Protein AF-U6D201-F1 (afdb_monomer_lite)

Radius of gyration: 25.99 Å; chains: 1; bounding box: 69×61×45 Å

Organism: Neovison vison (NCBI:txid452646)

Foldseek 3Di:
DDDDDDDDDDDDDDDDDDDDDDPPPVPPPDDDDPQLVVVVVVLVVLPDPVPCVPSVCQQDWDPCVVVVVPCCCVVCVDTHGSPNVVVCSVVVVDPGD

Structure (mmCIF, N/CA/C/O backbone):
data_AF-U6D201-F1
#
_entry.id   AF-U6D201-F1
#
loop_
_atom_site.group_PDB
_atom_site.id
_atom_site.type_symbol
_atom_site.label_atom_id
_atom_site.label_alt_id
_atom_site.label_comp_id
_atom_site.label_asym_id
_atom_site.label_entity_id
_atom_site.label_seq_id
_atom_site.pdbx_PDB_ins_code
_atom_site.Cartn_x
_atom_site.Cartn_y
_atom_site.Cartn_z
_atom_site.occupancy
_atom_site.B_iso_or_equiv
_atom_site.auth_seq_id
_atom_site.auth_comp_id
_atom_site.auth_asym_id
_atom_site.auth_atom_id
_atom_site.pdbx_PDB_model_num
ATOM 1 N N . ALA A 1 1 ? -55.384 46.020 29.548 1.00 40.84 1 ALA A N 1
ATOM 2 C CA . ALA A 1 1 ? -55.479 45.821 28.088 1.00 40.84 1 ALA A CA 1
ATOM 3 C C . ALA A 1 1 ? -54.630 44.612 27.697 1.00 40.84 1 ALA A C 1
ATOM 5 O O . ALA A 1 1 ? -53.449 44.582 28.008 1.00 40.84 1 ALA A O 1
ATOM 6 N N . ARG A 1 2 ? -55.268 43.591 27.118 1.00 46.97 2 ARG A N 1
ATOM 7 C CA . ARG A 1 2 ? -54.719 42.289 26.697 1.00 46.97 2 ARG A CA 1
ATOM 8 C C . ARG A 1 2 ? -54.024 42.414 25.339 1.00 46.97 2 ARG A C 1
ATOM 10 O O . ARG A 1 2 ? -54.619 43.021 24.456 1.00 46.97 2 ARG A O 1
ATOM 17 N N . ARG A 1 3 ? -52.859 41.780 25.148 1.00 53.19 3 ARG A N 1
ATOM 18 C CA . ARG A 1 3 ? -52.391 41.280 23.838 1.00 53.19 3 ARG A CA 1
ATOM 19 C C . ARG A 1 3 ? -51.448 40.087 24.023 1.00 53.19 3 ARG A C 1
ATOM 21 O O . ARG A 1 3 ? -50.281 40.240 24.356 1.00 53.19 3 ARG A O 1
ATOM 28 N N . GLU A 1 4 ? -52.016 38.906 23.808 1.00 46.03 4 GLU A N 1
ATOM 29 C CA . GLU A 1 4 ? -51.319 37.675 23.440 1.00 46.03 4 GLU A CA 1
ATOM 30 C C . GLU A 1 4 ? -50.848 37.815 21.982 1.00 46.03 4 GLU A C 1
ATOM 32 O O . GLU A 1 4 ? -51.616 38.280 21.137 1.00 46.03 4 GLU A O 1
ATOM 37 N N . SER A 1 5 ? -49.623 37.400 21.662 1.00 49.78 5 SER A N 1
ATOM 38 C CA . SER A 1 5 ? -49.164 37.264 20.271 1.00 49.78 5 SER A CA 1
ATOM 39 C C . SER A 1 5 ? -48.799 35.809 20.008 1.00 49.78 5 SER A C 1
ATOM 41 O O . SER A 1 5 ? -47.797 35.305 20.508 1.00 49.78 5 SER A O 1
ATOM 43 N N . GLY A 1 6 ? -49.681 35.150 19.255 1.00 42.69 6 GLY A N 1
ATOM 44 C CA . GLY A 1 6 ? -49.632 33.739 18.904 1.00 42.69 6 GLY A CA 1
ATOM 45 C C . GLY A 1 6 ? -48.498 33.353 17.955 1.00 42.69 6 GLY A C 1
ATOM 46 O O . GLY A 1 6 ? -47.996 34.155 17.163 1.00 42.69 6 GLY A O 1
ATOM 47 N N . GLY A 1 7 ? -48.135 32.075 18.050 1.00 46.50 7 GLY A N 1
ATOM 48 C CA . GLY A 1 7 ? -47.170 31.410 17.188 1.00 46.50 7 GLY A CA 1
ATOM 49 C C . GLY A 1 7 ? -47.633 31.300 15.735 1.00 46.50 7 GLY A C 1
ATOM 50 O O . GLY A 1 7 ? -48.825 31.226 15.435 1.00 46.50 7 GLY A O 1
ATOM 51 N N . ARG A 1 8 ? -46.660 31.252 14.822 1.00 49.25 8 ARG A N 1
ATOM 52 C CA . ARG A 1 8 ? -46.861 30.829 13.432 1.00 49.25 8 ARG A CA 1
ATOM 53 C C . ARG A 1 8 ? -46.014 29.583 13.164 1.00 49.25 8 ARG A C 1
ATOM 55 O O . ARG A 1 8 ? -44.835 29.592 13.513 1.00 49.25 8 ARG A O 1
ATOM 62 N N . PRO A 1 9 ? -46.576 28.531 12.548 1.00 50.50 9 PRO A N 1
ATOM 63 C CA . PRO A 1 9 ? -45.836 27.319 12.224 1.00 50.50 9 PRO A CA 1
ATOM 64 C C . PRO A 1 9 ? -44.979 27.520 10.965 1.00 50.50 9 PRO A C 1
ATOM 66 O O . PRO A 1 9 ? -45.452 28.046 9.956 1.00 50.50 9 PRO A O 1
ATOM 69 N N . ILE A 1 10 ? -43.722 27.077 11.016 1.00 57.41 10 ILE A N 1
ATOM 70 C CA . ILE A 1 10 ? -42.805 27.046 9.870 1.00 57.41 10 ILE A CA 1
ATOM 71 C C . ILE A 1 10 ? -43.120 25.787 9.050 1.00 57.41 10 ILE A C 1
ATOM 73 O O . ILE A 1 10 ? -43.026 24.672 9.559 1.00 57.41 10 ILE A O 1
ATOM 77 N N . LYS A 1 11 ? -43.513 25.957 7.783 1.00 53.19 11 LYS A N 1
ATOM 78 C CA . LYS A 1 11 ? -43.673 24.848 6.829 1.00 53.19 11 LYS A CA 1
ATOM 79 C C . LYS A 1 11 ? -42.298 24.464 6.258 1.00 53.19 11 LYS A C 1
ATOM 81 O O . LYS A 1 11 ? -41.594 25.366 5.805 1.00 53.19 11 LYS A O 1
ATOM 86 N N . PRO A 1 12 ? -41.918 23.177 6.216 1.00 53.84 12 PRO A N 1
ATOM 87 C CA . PRO A 1 12 ? -40.714 22.748 5.513 1.00 53.84 12 PRO A CA 1
ATOM 88 C C . PRO A 1 12 ? -40.950 22.714 3.988 1.00 53.84 12 PRO A C 1
ATOM 90 O O . PRO A 1 12 ? -42.042 22.327 3.554 1.00 53.84 12 PRO A O 1
ATOM 93 N N . PRO A 1 13 ? -39.963 23.098 3.159 1.00 51.34 13 PRO A N 1
ATOM 94 C CA . PRO A 1 13 ? -40.043 22.922 1.712 1.00 51.34 13 PRO A CA 1
ATOM 95 C C . PRO A 1 13 ? -39.929 21.435 1.325 1.00 51.34 13 PRO A C 1
ATOM 97 O O . PRO A 1 13 ? -39.208 20.662 1.958 1.00 51.34 13 PRO A O 1
ATOM 100 N N . LYS A 1 14 ? -40.695 21.038 0.301 1.00 46.31 14 LYS A N 1
ATOM 101 C CA . LYS A 1 14 ? -40.773 19.674 -0.244 1.00 46.31 14 LYS A CA 1
A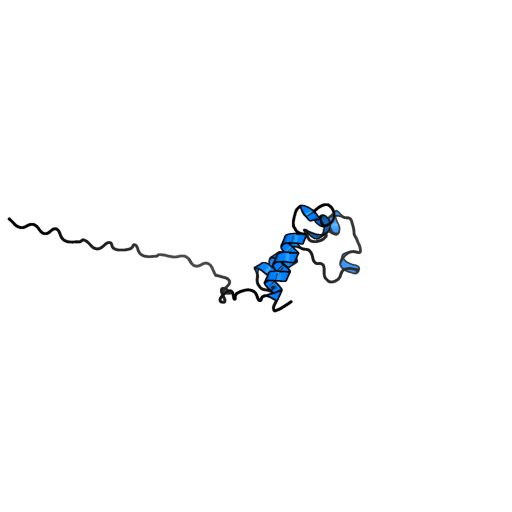TOM 102 C C . LYS A 1 14 ? -39.570 19.352 -1.146 1.00 46.31 14 LYS A C 1
ATOM 104 O O . LYS A 1 14 ? -39.016 20.241 -1.781 1.00 46.31 14 LYS A O 1
ATOM 109 N N . LYS A 1 15 ? -39.215 18.061 -1.159 1.00 50.06 15 LYS A N 1
ATOM 110 C CA . LYS A 1 15 ? -38.289 17.371 -2.074 1.00 50.06 15 LYS A CA 1
ATOM 111 C C . LYS A 1 15 ? -38.854 17.326 -3.494 1.00 50.06 15 LYS A C 1
ATOM 113 O O . LYS A 1 15 ? -40.006 16.928 -3.621 1.00 50.06 15 LYS A O 1
ATOM 118 N N . ASP A 1 16 ? -37.993 17.526 -4.490 1.00 56.38 16 ASP A N 1
ATOM 119 C CA . ASP A 1 16 ? -38.169 17.033 -5.860 1.00 56.38 16 ASP A CA 1
ATOM 120 C C . ASP A 1 16 ? -36.800 16.562 -6.412 1.00 56.38 16 ASP A C 1
ATOM 122 O O . ASP A 1 16 ? -35.860 17.349 -6.421 1.00 56.38 16 ASP A O 1
ATOM 126 N N . LEU A 1 17 ? -36.735 15.254 -6.737 1.00 56.59 17 LEU A N 1
ATOM 127 C CA . LEU A 1 17 ? -35.963 14.490 -7.758 1.00 56.59 17 LEU A CA 1
ATOM 128 C C . LEU A 1 17 ? -34.466 14.834 -8.016 1.00 56.59 17 LEU A C 1
ATOM 130 O O . LEU A 1 17 ? -34.092 15.987 -8.124 1.00 56.59 17 LEU A O 1
ATOM 134 N N . GLU A 1 18 ? -33.527 13.882 -8.099 1.00 40.50 18 GLU A N 1
ATOM 135 C CA . GLU A 1 18 ? -33.429 12.857 -9.154 1.00 40.50 18 GLU A CA 1
ATOM 136 C C . GLU A 1 18 ? -32.597 11.624 -8.730 1.00 40.50 18 GLU A C 1
ATOM 138 O O . GLU A 1 18 ? -31.739 11.686 -7.848 1.00 40.50 18 GLU A O 1
ATOM 143 N N . ASP A 1 19 ? -32.917 10.506 -9.379 1.00 49.88 19 ASP A N 1
ATOM 144 C CA . ASP A 1 19 ? -32.490 9.125 -9.157 1.00 49.88 19 ASP A CA 1
ATOM 145 C C . ASP A 1 19 ? -31.029 8.893 -9.589 1.00 49.88 19 ASP A C 1
ATOM 147 O O . ASP A 1 19 ? -30.629 9.237 -10.699 1.00 49.88 19 ASP A O 1
ATOM 151 N N . GLY A 1 20 ? -30.221 8.298 -8.714 1.00 45.38 20 GLY A N 1
ATOM 152 C CA . GLY A 1 20 ? -28.857 7.881 -9.021 1.00 45.38 20 GLY A CA 1
ATOM 153 C C . GLY A 1 20 ? -28.484 6.719 -8.115 1.00 45.38 20 GLY A C 1
ATOM 154 O O . GLY A 1 20 ? -28.297 6.894 -6.912 1.00 45.38 20 GLY A O 1
ATOM 155 N N . GLU A 1 21 ? -28.470 5.525 -8.694 1.00 37.62 21 GLU A N 1
ATOM 156 C CA . GLU A 1 21 ? -28.367 4.232 -8.027 1.00 37.62 21 GLU A CA 1
ATOM 157 C C . GLU A 1 21 ? -27.242 4.169 -6.981 1.00 37.62 21 GLU A C 1
ATOM 159 O O . GLU A 1 21 ? -26.055 4.358 -7.251 1.00 37.62 21 GLU A O 1
ATOM 164 N N . VAL A 1 22 ? -27.640 3.865 -5.748 1.00 40.19 22 VAL A N 1
ATOM 165 C CA . VAL A 1 22 ? -26.754 3.631 -4.608 1.00 40.19 22 VAL A CA 1
ATOM 166 C C . VAL A 1 22 ? -26.249 2.186 -4.675 1.00 40.19 22 VAL A C 1
ATOM 168 O O . VAL A 1 22 ? -27.086 1.281 -4.659 1.00 40.19 22 VAL A O 1
ATOM 171 N N . PRO A 1 23 ? -24.932 1.899 -4.622 1.00 43.44 23 PRO A N 1
ATOM 172 C CA . PRO A 1 23 ? -24.481 0.567 -4.249 1.00 43.44 23 PRO A CA 1
ATOM 173 C C . PRO A 1 23 ? -24.837 0.328 -2.778 1.00 43.44 23 PRO A C 1
ATOM 175 O O . PRO A 1 23 ? -24.213 0.842 -1.844 1.00 43.44 23 PRO A O 1
ATOM 178 N N . GLN A 1 24 ? -25.910 -0.430 -2.584 1.00 48.19 24 GLN A N 1
ATOM 179 C CA . GLN A 1 24 ? -26.457 -0.833 -1.300 1.00 48.19 24 GLN A CA 1
ATOM 180 C C . GLN A 1 24 ? -25.552 -1.875 -0.630 1.00 48.19 24 GLN A C 1
ATOM 182 O O . GLN A 1 24 ? -25.824 -3.065 -0.675 1.00 48.19 24 GLN A O 1
ATOM 187 N N . HIS A 1 25 ? -24.507 -1.431 0.067 1.00 47.12 25 HIS A N 1
ATOM 188 C CA . HIS A 1 25 ? -23.908 -2.204 1.163 1.00 47.12 25 HIS A CA 1
ATOM 189 C C . HIS A 1 25 ? -23.609 -1.307 2.370 1.00 47.12 25 HIS A C 1
ATOM 191 O O . HIS A 1 25 ? -22.556 -1.373 2.997 1.00 47.12 25 HIS A O 1
ATOM 197 N N . ALA A 1 26 ? -24.582 -0.484 2.764 1.00 48.97 26 ALA A N 1
ATOM 198 C CA . ALA A 1 26 ? -24.621 0.093 4.106 1.00 48.97 26 ALA A CA 1
ATOM 199 C C . ALA A 1 26 ? -25.223 -0.919 5.103 1.00 48.97 26 ALA A C 1
ATOM 201 O O . ALA A 1 26 ? -26.156 -0.619 5.845 1.00 48.97 26 ALA A O 1
ATOM 202 N N . GLY A 1 27 ? -24.694 -2.148 5.113 1.00 48.94 27 GLY A N 1
ATOM 203 C CA . GLY A 1 27 ? -24.879 -3.048 6.244 1.00 48.94 27 GLY A CA 1
ATOM 204 C C . GLY A 1 27 ? -24.225 -2.402 7.462 1.00 48.94 27 GLY A C 1
ATOM 205 O O . GLY A 1 27 ? -23.125 -1.862 7.353 1.00 48.94 27 GLY A O 1
ATOM 206 N N . LYS A 1 28 ? -24.927 -2.385 8.600 1.00 52.91 28 LYS A N 1
ATOM 207 C CA . LYS A 1 28 ? -24.461 -1.821 9.877 1.00 52.91 28 LYS A CA 1
ATOM 208 C C . LYS A 1 28 ? -22.976 -2.146 10.079 1.00 52.91 28 LYS A C 1
ATOM 210 O O . LYS A 1 28 ? -22.642 -3.300 10.331 1.00 52.91 28 LYS A O 1
ATOM 215 N N . ARG A 1 29 ? -22.090 -1.148 9.943 1.00 65.25 29 ARG A N 1
ATOM 216 C CA . ARG A 1 29 ? -20.645 -1.339 10.130 1.00 65.25 29 ARG A CA 1
ATOM 217 C C . ARG A 1 29 ? -20.413 -1.787 11.572 1.00 65.25 29 ARG A C 1
ATOM 219 O O . ARG A 1 29 ? -20.463 -0.970 12.491 1.00 65.25 29 ARG A O 1
ATOM 226 N N . GLY A 1 30 ? -20.226 -3.090 11.769 1.00 70.44 30 GLY A N 1
ATOM 227 C CA . GLY A 1 30 ? -19.893 -3.667 13.064 1.00 70.44 30 GLY A CA 1
ATOM 228 C C . GLY A 1 30 ? -18.593 -3.066 13.597 1.00 70.44 30 GLY A C 1
ATOM 229 O O . GLY A 1 30 ? -17.715 -2.655 12.831 1.00 70.44 30 GLY A O 1
ATOM 230 N N . LYS A 1 31 ? -18.469 -2.983 14.925 1.00 79.25 31 LYS A N 1
ATOM 231 C CA . LYS A 1 31 ? -17.187 -2.643 15.553 1.00 79.25 31 LYS A CA 1
ATOM 232 C C . LYS A 1 31 ? -16.151 -3.696 15.151 1.00 79.25 31 LYS A C 1
ATOM 234 O O . LYS A 1 31 ? -16.479 -4.876 15.087 1.00 79.25 31 LYS A O 1
ATOM 239 N N . LEU A 1 32 ? -14.909 -3.268 14.919 1.00 84.56 32 LEU A N 1
ATOM 240 C CA . LEU A 1 32 ? -13.798 -4.201 14.738 1.00 84.56 32 LEU A CA 1
ATOM 241 C C . LEU A 1 32 ? -13.664 -5.112 15.955 1.00 84.56 32 LEU A C 1
ATOM 243 O O . LEU A 1 32 ? -13.739 -4.633 17.096 1.00 84.56 32 LEU A O 1
ATOM 247 N N . SER A 1 33 ? -13.379 -6.388 15.697 1.00 92.38 33 SER A N 1
ATOM 248 C CA . SER A 1 33 ? -12.896 -7.3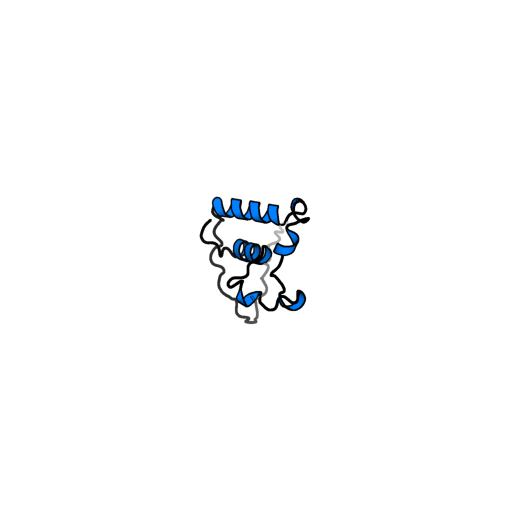07 16.724 1.00 92.38 33 SER A CA 1
ATOM 249 C C . SER A 1 33 ? -11.615 -6.759 17.362 1.00 92.38 33 SER A C 1
ATOM 251 O O . SER A 1 33 ? -10.937 -5.891 16.808 1.00 92.38 33 SER A O 1
ATOM 253 N N . GLU A 1 34 ? -11.291 -7.225 18.564 1.00 93.88 34 GLU A N 1
ATOM 254 C CA . GLU A 1 34 ? -10.073 -6.793 19.255 1.00 93.88 34 GLU A CA 1
ATOM 255 C C . GLU A 1 34 ? -8.805 -7.076 18.469 1.00 93.88 34 GLU A C 1
ATOM 257 O O . GLU A 1 34 ? -7.992 -6.170 18.284 1.00 93.88 34 GLU A O 1
ATOM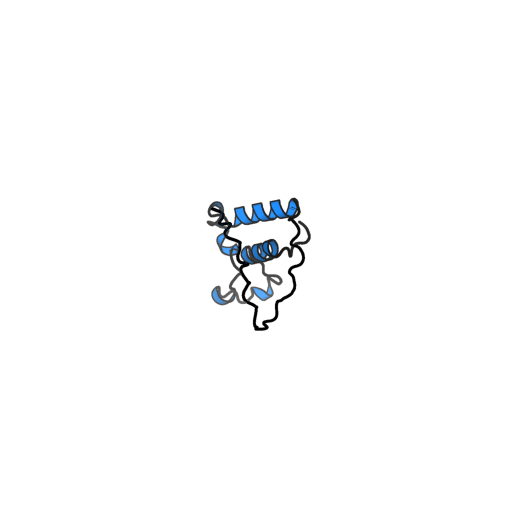 262 N N . HIS A 1 35 ? -8.714 -8.278 17.913 1.00 94.56 35 HIS A N 1
ATOM 263 C CA . HIS A 1 35 ? -7.602 -8.672 17.067 1.00 94.56 35 HIS A CA 1
ATOM 264 C C . HIS A 1 35 ? -7.460 -7.749 15.851 1.00 94.56 35 HIS A C 1
ATOM 266 O O . HIS A 1 35 ? -6.379 -7.222 15.611 1.00 94.56 35 HIS A O 1
ATOM 272 N N . LEU A 1 36 ? -8.556 -7.420 15.155 1.00 95.94 36 LEU A N 1
ATOM 273 C CA . LEU A 1 36 ? -8.491 -6.520 14.000 1.00 95.94 36 LEU A CA 1
ATOM 274 C C . LEU A 1 36 ? -8.109 -5.080 14.368 1.00 95.94 36 LEU A C 1
ATOM 276 O O . LEU A 1 36 ? -7.453 -4.405 13.578 1.00 95.94 36 LEU A O 1
ATOM 280 N N . ARG A 1 37 ? -8.468 -4.592 15.566 1.00 95.56 37 ARG A N 1
ATOM 281 C CA . ARG A 1 37 ? -7.963 -3.293 16.053 1.00 95.56 37 ARG A CA 1
ATOM 282 C C . ARG A 1 37 ? -6.454 -3.332 16.275 1.00 95.56 37 ARG A C 1
ATOM 284 O O . ARG A 1 37 ? -5.777 -2.345 15.998 1.00 95.56 37 ARG A O 1
ATOM 291 N N . HIS A 1 38 ? -5.933 -4.454 16.766 1.00 97.50 38 HIS A N 1
ATOM 292 C CA . HIS A 1 38 ? -4.496 -4.636 16.919 1.00 97.50 38 HIS A CA 1
ATOM 293 C C . HIS A 1 38 ? -3.792 -4.692 15.554 1.00 97.50 38 HIS A C 1
ATOM 295 O O . HIS A 1 38 ? -2.821 -3.967 15.350 1.00 97.50 38 HIS A O 1
ATOM 301 N N . CYS A 1 39 ? -4.337 -5.435 14.585 1.00 97.94 39 CYS A N 1
ATOM 302 C CA . CYS A 1 39 ? -3.836 -5.458 13.207 1.00 97.94 39 CYS A CA 1
ATOM 303 C C . CYS A 1 39 ? -3.837 -4.062 12.563 1.00 97.94 39 CYS A C 1
ATOM 305 O O . CYS A 1 39 ? -2.854 -3.674 11.937 1.00 97.94 39 CYS A O 1
ATOM 307 N N . ASP A 1 40 ? -4.903 -3.279 12.750 1.00 97.25 40 ASP A N 1
ATOM 308 C CA . ASP A 1 40 ? -4.974 -1.885 12.291 1.00 97.25 40 ASP A CA 1
ATOM 309 C C . ASP A 1 40 ? -3.895 -1.006 12.951 1.00 97.25 40 ASP A C 1
ATOM 311 O O . ASP A 1 40 ? -3.277 -0.175 12.286 1.00 97.25 40 ASP A O 1
ATOM 315 N N . SER A 1 41 ? -3.606 -1.217 14.240 1.00 98.06 41 SER A N 1
ATOM 316 C CA . SER A 1 41 ? -2.514 -0.520 14.931 1.00 98.06 41 SER A CA 1
ATOM 317 C C . SER A 1 41 ? -1.143 -0.871 14.350 1.00 98.06 41 SER A C 1
ATOM 319 O O . SER A 1 41 ? -0.346 0.033 14.104 1.00 98.06 41 SER A O 1
ATOM 321 N N . ILE A 1 42 ? -0.877 -2.155 14.095 1.00 98.19 42 ILE A N 1
ATOM 322 C CA . ILE A 1 42 ? 0.372 -2.611 13.465 1.00 98.19 42 ILE A CA 1
ATOM 323 C C . ILE A 1 42 ? 0.505 -1.998 12.069 1.00 98.19 42 ILE A C 1
ATOM 325 O O . ILE A 1 42 ? 1.543 -1.433 11.733 1.00 98.19 42 ILE A O 1
ATOM 329 N N . LEU A 1 43 ? -0.563 -2.037 11.268 1.00 98.19 43 LEU A N 1
ATOM 330 C CA . LEU A 1 43 ? -0.573 -1.462 9.926 1.00 98.19 43 LEU A CA 1
ATOM 331 C C . LEU A 1 43 ? -0.269 0.043 9.945 1.00 98.19 43 LEU A C 1
ATOM 333 O O . LEU A 1 43 ? 0.517 0.534 9.133 1.00 98.19 43 LEU A O 1
ATOM 337 N N . LYS A 1 44 ? -0.859 0.781 10.891 1.00 98.25 44 LYS A N 1
ATOM 338 C CA . LYS A 1 44 ? -0.572 2.208 11.096 1.00 98.25 44 LYS A CA 1
ATOM 339 C C . LYS A 1 44 ? 0.876 2.452 11.505 1.00 98.25 44 LYS A C 1
ATOM 341 O O . LYS A 1 44 ? 1.470 3.418 11.029 1.00 98.25 44 LYS A O 1
ATOM 346 N N . GLU A 1 45 ? 1.447 1.597 12.352 1.00 98.56 45 GLU A N 1
ATOM 347 C CA . GLU A 1 45 ? 2.863 1.678 12.710 1.00 98.56 45 GLU A CA 1
ATOM 348 C C . GLU A 1 45 ? 3.751 1.454 11.479 1.00 98.56 45 GLU A C 1
ATOM 350 O O . GLU A 1 45 ? 4.595 2.304 11.196 1.00 98.56 45 GLU A O 1
ATOM 355 N N . MET A 1 46 ? 3.512 0.402 10.687 1.00 98.38 46 MET A N 1
ATOM 356 C CA . MET A 1 46 ? 4.261 0.096 9.453 1.00 98.38 46 MET A CA 1
ATOM 357 C C . MET A 1 46 ? 4.221 1.235 8.419 1.00 98.38 46 MET A C 1
ATOM 359 O O . MET A 1 46 ? 5.214 1.498 7.738 1.00 98.38 46 MET A O 1
ATOM 363 N N . LEU A 1 47 ? 3.091 1.940 8.322 1.00 98.31 47 LEU A N 1
ATOM 364 C CA . LEU A 1 47 ? 2.909 3.105 7.446 1.00 98.31 47 LEU A CA 1
ATOM 365 C C . LEU A 1 47 ? 3.468 4.414 8.030 1.00 98.31 47 LEU A C 1
ATOM 367 O O . LEU A 1 47 ? 3.434 5.454 7.370 1.00 98.31 47 LEU A O 1
ATOM 371 N N . SER A 1 48 ? 3.954 4.406 9.271 1.00 98.38 48 SER A N 1
ATOM 372 C CA . SER A 1 48 ? 4.474 5.609 9.913 1.00 98.38 48 SER A CA 1
ATOM 373 C C . SER A 1 48 ? 5.866 5.984 9.397 1.00 98.38 48 SER A C 1
ATOM 375 O O . SER A 1 48 ? 6.657 5.151 8.949 1.00 98.38 48 SER A O 1
ATOM 377 N N . LYS A 1 49 ? 6.219 7.267 9.554 1.00 98.12 49 LYS A N 1
ATOM 378 C CA . LYS A 1 49 ? 7.541 7.801 9.182 1.00 98.12 49 LYS A CA 1
ATOM 379 C C . LYS A 1 49 ? 8.707 7.074 9.862 1.00 98.12 49 LYS A C 1
ATOM 381 O O . LYS A 1 49 ? 9.801 7.067 9.310 1.00 98.12 49 LYS A O 1
ATOM 386 N N . LYS A 1 50 ? 8.471 6.441 11.019 1.00 98.44 50 LYS A N 1
ATOM 387 C CA . LYS A 1 50 ? 9.459 5.636 11.756 1.00 98.44 50 LYS A CA 1
ATOM 388 C C . LYS A 1 50 ? 10.050 4.515 10.892 1.00 98.44 50 LYS A C 1
ATOM 390 O O . LYS A 1 50 ? 11.219 4.185 11.053 1.00 98.44 50 LYS A O 1
ATOM 395 N N . HIS A 1 51 ? 9.258 3.952 9.979 1.00 98.50 51 HIS A N 1
ATOM 396 C CA . HIS A 1 51 ? 9.640 2.798 9.161 1.00 98.50 51 HIS A CA 1
ATOM 397 C C . HIS A 1 51 ? 9.833 3.137 7.678 1.00 98.50 51 HIS A C 1
ATOM 399 O O . HIS A 1 51 ? 10.245 2.282 6.897 1.00 98.50 51 HIS A O 1
ATOM 405 N N . ALA A 1 52 ? 9.608 4.393 7.282 1.00 98.00 52 ALA A N 1
ATOM 406 C CA . ALA A 1 52 ? 9.654 4.820 5.884 1.00 98.00 52 ALA A CA 1
ATOM 407 C C . ALA A 1 52 ? 11.003 4.565 5.197 1.00 98.00 52 ALA A C 1
ATOM 409 O O . ALA A 1 52 ? 11.023 4.327 3.995 1.00 98.00 52 ALA A O 1
ATOM 410 N N . ALA A 1 53 ? 12.113 4.547 5.944 1.00 98.44 53 ALA A N 1
ATOM 411 C CA . ALA A 1 53 ? 13.447 4.290 5.397 1.00 98.44 53 ALA A CA 1
ATOM 412 C C . ALA A 1 53 ? 13.573 2.933 4.674 1.00 98.44 53 ALA A C 1
ATOM 414 O O . ALA A 1 53 ? 14.409 2.794 3.789 1.00 98.44 53 ALA A O 1
ATOM 415 N N . TYR A 1 54 ? 12.740 1.949 5.026 1.00 98.19 54 TYR A N 1
ATOM 416 C CA . TYR A 1 54 ? 12.783 0.600 4.450 1.00 98.19 54 TYR A CA 1
ATOM 417 C C . TYR A 1 54 ? 11.411 0.058 4.037 1.00 98.19 54 TYR A C 1
ATOM 419 O O . TYR A 1 54 ? 11.337 -0.847 3.214 1.00 98.19 54 TYR A O 1
ATOM 427 N N . ALA A 1 55 ? 10.317 0.593 4.583 1.00 98.44 55 ALA A N 1
ATOM 428 C CA . ALA A 1 55 ? 8.970 0.118 4.283 1.00 98.44 55 ALA A CA 1
ATOM 429 C C . ALA A 1 55 ? 8.365 0.754 3.020 1.00 98.44 55 ALA A C 1
ATOM 431 O O . ALA A 1 55 ? 7.367 0.243 2.513 1.00 98.44 55 ALA A O 1
ATOM 432 N N . TRP A 1 56 ? 8.952 1.842 2.500 1.00 98.25 56 TRP A N 1
ATOM 433 C CA . TRP A 1 56 ? 8.400 2.578 1.358 1.00 98.25 56 TRP A CA 1
ATOM 434 C C . TRP A 1 56 ? 8.104 1.726 0.107 1.00 98.25 56 TRP A C 1
ATOM 436 O O . TRP A 1 56 ? 7.072 1.999 -0.512 1.00 98.25 56 TRP A O 1
ATOM 446 N N . PRO A 1 57 ? 8.877 0.672 -0.251 1.00 98.25 57 PRO A N 1
ATOM 447 C CA . PRO A 1 57 ? 8.564 -0.155 -1.421 1.00 98.25 57 PRO A CA 1
ATOM 448 C C . PRO A 1 57 ? 7.251 -0.936 -1.284 1.00 98.25 57 PRO A C 1
ATOM 450 O O . PRO A 1 57 ? 6.683 -1.360 -2.280 1.00 98.25 57 PRO A O 1
ATOM 453 N N . PHE A 1 58 ? 6.745 -1.111 -0.058 1.00 98.62 58 PHE A N 1
ATOM 454 C CA . PHE A 1 58 ? 5.517 -1.855 0.229 1.00 98.62 58 PHE A CA 1
ATOM 455 C C . PHE A 1 58 ? 4.288 -0.950 0.372 1.00 98.62 58 PHE A C 1
ATOM 457 O O . PHE A 1 58 ? 3.192 -1.436 0.642 1.00 98.62 58 PHE A O 1
ATOM 464 N N . TYR A 1 59 ? 4.438 0.374 0.253 1.00 98.56 59 TYR A N 1
ATOM 465 C CA . TYR A 1 59 ? 3.330 1.317 0.454 1.00 98.56 59 TYR A CA 1
ATOM 466 C C . TYR A 1 59 ? 2.311 1.303 -0.683 1.00 98.56 59 TYR A C 1
ATOM 468 O O . TYR A 1 59 ? 1.179 1.746 -0.483 1.00 98.56 59 TYR A O 1
ATOM 476 N N . LYS A 1 60 ? 2.712 0.831 -1.862 1.00 98.50 60 LYS A N 1
ATOM 477 C CA . LYS A 1 60 ? 1.906 0.762 -3.079 1.00 98.50 60 LYS A CA 1
ATOM 478 C C . LYS A 1 60 ? 2.125 -0.581 -3.772 1.00 98.50 60 LYS A C 1
ATOM 480 O O . LYS A 1 60 ? 3.137 -1.224 -3.491 1.00 98.50 60 LYS A O 1
ATOM 485 N N . PRO A 1 61 ? 1.197 -1.007 -4.650 1.00 98.56 61 PRO A N 1
ATOM 486 C CA . PRO A 1 61 ? 1.434 -2.157 -5.510 1.00 98.56 61 PRO A CA 1
ATOM 487 C C . PRO A 1 61 ? 2.754 -1.996 -6.265 1.00 98.56 61 PRO A C 1
ATOM 489 O O . PRO A 1 61 ? 3.120 -0.880 -6.637 1.00 98.56 61 PRO A O 1
ATOM 492 N N . VAL A 1 62 ? 3.449 -3.108 -6.492 1.00 98.31 62 VAL A N 1
ATOM 493 C CA . VAL A 1 62 ? 4.650 -3.109 -7.328 1.00 98.31 62 VAL A CA 1
ATOM 494 C C . VAL A 1 62 ? 4.244 -2.768 -8.757 1.00 98.31 62 VAL A C 1
ATOM 496 O O . VAL A 1 62 ? 3.392 -3.438 -9.340 1.00 98.31 62 VAL A O 1
ATOM 499 N N . ASP A 1 63 ? 4.861 -1.729 -9.305 1.00 97.88 63 ASP A N 1
ATOM 500 C CA . ASP A 1 63 ? 4.716 -1.348 -10.705 1.00 97.88 63 ASP A CA 1
ATOM 501 C C . ASP A 1 63 ? 5.758 -2.109 -11.532 1.00 97.88 63 ASP A C 1
ATOM 503 O O . ASP A 1 63 ? 6.899 -1.675 -11.686 1.00 97.88 63 ASP A O 1
ATOM 507 N N . ALA A 1 64 ? 5.388 -3.312 -11.975 1.00 97.69 64 ALA A N 1
ATOM 508 C CA . ALA A 1 64 ? 6.292 -4.194 -12.705 1.00 97.69 64 ALA A CA 1
ATOM 509 C C . ALA A 1 64 ? 6.719 -3.609 -14.060 1.00 97.69 64 ALA A C 1
ATOM 511 O O . ALA A 1 64 ? 7.855 -3.824 -14.474 1.00 97.69 64 ALA A O 1
ATOM 512 N N . GLU A 1 65 ? 5.843 -2.852 -14.727 1.00 96.88 65 GLU A N 1
ATOM 513 C CA . GLU A 1 65 ? 6.153 -2.213 -16.008 1.00 96.88 65 GLU A CA 1
ATOM 514 C C . GLU A 1 65 ? 7.169 -1.085 -15.821 1.00 96.88 65 GLU A C 1
ATOM 516 O O . GLU A 1 65 ? 8.200 -1.075 -16.491 1.00 96.88 65 GLU A O 1
ATOM 521 N N . ALA A 1 66 ? 6.932 -0.177 -14.869 1.00 97.69 66 ALA A N 1
ATOM 522 C CA . ALA A 1 66 ? 7.841 0.940 -14.612 1.00 97.69 66 ALA A CA 1
ATOM 523 C C . ALA A 1 66 ? 9.215 0.500 -14.078 1.00 97.69 66 ALA A C 1
ATOM 525 O O . ALA A 1 66 ? 10.195 1.227 -14.234 1.00 97.69 66 ALA A O 1
ATOM 526 N N . LEU A 1 67 ? 9.285 -0.665 -13.428 1.00 97.25 67 LEU A N 1
ATOM 527 C CA . LEU A 1 67 ? 10.523 -1.254 -12.911 1.00 97.25 67 LEU A CA 1
ATOM 528 C C . LEU A 1 67 ? 11.180 -2.250 -13.879 1.00 97.25 67 LEU A C 1
ATOM 530 O O . LEU A 1 67 ? 12.197 -2.840 -13.520 1.00 97.25 67 LEU A O 1
ATOM 534 N N . GLU A 1 68 ? 10.608 -2.451 -15.070 1.00 97.81 68 GLU A N 1
ATOM 535 C CA . GLU A 1 68 ? 11.102 -3.392 -16.088 1.00 97.81 68 GLU A CA 1
ATOM 536 C C . GLU A 1 68 ? 11.235 -4.842 -15.564 1.00 97.81 68 GLU A C 1
ATOM 538 O O . GLU A 1 68 ? 12.118 -5.607 -15.952 1.00 97.81 68 GLU A O 1
ATOM 543 N N . LEU A 1 69 ? 10.327 -5.248 -14.671 1.00 97.75 69 LEU A N 1
ATOM 544 C CA . LEU A 1 69 ? 10.284 -6.588 -14.081 1.00 97.75 69 LEU A CA 1
ATOM 545 C C . LEU A 1 69 ? 9.409 -7.517 -14.929 1.00 97.75 69 LEU A C 1
ATOM 547 O O . LEU A 1 69 ? 8.242 -7.769 -14.619 1.00 97.75 69 LEU A O 1
ATOM 551 N N . HIS A 1 70 ? 9.980 -8.023 -16.019 1.00 97.56 70 HIS A N 1
ATOM 552 C CA . HIS A 1 70 ? 9.244 -8.782 -17.036 1.00 97.56 70 HIS A CA 1
ATOM 553 C C . HIS A 1 70 ? 8.600 -10.084 -16.537 1.00 97.56 70 HIS A C 1
ATOM 555 O O . HIS A 1 70 ? 7.587 -10.503 -17.085 1.00 97.56 70 HIS A O 1
ATOM 561 N N . ASP A 1 71 ? 9.153 -10.709 -15.500 1.00 98.00 71 ASP A N 1
ATOM 562 C CA . ASP A 1 71 ? 8.689 -11.977 -14.929 1.00 98.00 71 ASP A CA 1
ATOM 563 C C . ASP A 1 71 ? 7.903 -11.800 -13.617 1.00 98.00 71 ASP A C 1
ATOM 565 O O . ASP A 1 71 ? 7.515 -12.781 -12.975 1.00 98.00 71 ASP A O 1
ATOM 569 N N . TYR A 1 72 ? 7.619 -10.558 -13.202 1.00 98.31 72 TYR A N 1
ATOM 570 C CA . TYR A 1 72 ? 7.035 -10.290 -11.887 1.00 98.31 72 TYR A CA 1
ATOM 571 C C . TYR A 1 72 ? 5.702 -11.012 -11.678 1.00 98.31 72 TYR A C 1
ATOM 573 O O . TYR A 1 72 ? 5.528 -11.712 -10.683 1.00 98.31 72 TYR A O 1
ATOM 581 N N . HIS A 1 73 ? 4.768 -10.898 -12.624 1.00 98.00 73 HIS A N 1
ATOM 582 C CA . HIS A 1 73 ? 3.460 -11.562 -12.537 1.00 98.00 73 HIS A CA 1
ATOM 583 C C . HIS A 1 73 ? 3.521 -13.065 -12.884 1.00 98.00 73 HIS A C 1
ATOM 585 O O . HIS A 1 73 ? 2.617 -13.839 -12.538 1.00 98.00 73 HIS A O 1
ATOM 591 N N . ASP A 1 74 ? 4.623 -13.516 -13.486 1.00 98.19 74 ASP A N 1
ATOM 592 C CA . ASP A 1 74 ? 4.900 -14.935 -13.696 1.00 98.19 74 ASP A CA 1
ATOM 593 C C . ASP A 1 74 ? 5.373 -15.624 -12.414 1.00 98.19 74 ASP A C 1
ATOM 595 O O . ASP A 1 74 ? 5.093 -16.808 -12.217 1.00 98.19 74 ASP A O 1
ATOM 599 N N . ILE A 1 75 ? 6.003 -14.888 -11.503 1.00 98.31 75 ILE A N 1
ATOM 600 C CA . ILE A 1 75 ? 6.486 -15.408 -10.222 1.00 98.31 75 ILE A CA 1
ATOM 601 C C . ILE A 1 75 ? 5.491 -15.092 -9.094 1.00 98.31 75 ILE A C 1
ATOM 603 O O . ILE A 1 75 ? 5.073 -15.979 -8.348 1.00 98.31 75 ILE A O 1
ATOM 607 N N . VAL A 1 76 ? 5.060 -13.836 -8.979 1.00 98.00 76 VAL A N 1
ATOM 608 C CA . VAL A 1 76 ? 4.179 -13.339 -7.916 1.00 98.00 76 VAL A CA 1
ATOM 609 C C . VAL A 1 76 ? 2.718 -13.428 -8.354 1.00 98.00 76 VAL A C 1
ATOM 611 O O . VAL A 1 76 ? 2.164 -12.532 -8.987 1.00 98.00 76 VAL A O 1
ATOM 614 N N . LYS A 1 77 ? 2.062 -14.528 -7.971 1.00 98.38 77 LYS A N 1
ATOM 615 C CA . LYS A 1 77 ? 0.677 -14.836 -8.377 1.00 98.38 77 LYS A CA 1
ATOM 616 C C . LYS A 1 77 ? -0.400 -14.024 -7.666 1.00 98.38 77 LYS A C 1
ATOM 618 O O . LYS A 1 77 ? -1.481 -13.825 -8.214 1.00 98.38 77 LYS A O 1
ATOM 623 N N . HIS A 1 78 ? -0.109 -13.543 -6.461 1.00 98.12 78 HIS A N 1
ATOM 624 C CA . HIS A 1 78 ? -1.044 -12.760 -5.655 1.00 98.12 78 HIS A CA 1
ATOM 625 C C . HIS A 1 78 ? -0.352 -11.501 -5.118 1.00 98.12 78 HIS A C 1
ATOM 627 O O . HIS A 1 78 ? 0.044 -11.477 -3.951 1.00 98.12 78 HIS A O 1
ATOM 633 N N . PRO A 1 79 ? -0.162 -10.466 -5.958 1.00 98.19 79 PRO A N 1
ATOM 634 C CA . PRO A 1 79 ? 0.433 -9.206 -5.525 1.00 98.19 79 PRO A CA 1
ATOM 635 C C . PRO A 1 79 ? -0.346 -8.587 -4.357 1.00 98.19 79 PRO A C 1
ATOM 637 O O . PRO A 1 79 ? -1.576 -8.652 -4.311 1.00 98.19 79 PRO A O 1
ATOM 640 N N . MET A 1 80 ? 0.370 -7.978 -3.413 1.00 98.56 80 MET A N 1
ATOM 641 C CA . MET A 1 80 ? -0.213 -7.303 -2.254 1.00 98.56 80 MET A CA 1
ATOM 642 C C . MET A 1 80 ? 0.694 -6.171 -1.780 1.00 98.56 80 MET A C 1
ATOM 644 O O . MET A 1 80 ? 1.915 -6.252 -1.894 1.00 98.56 80 MET A O 1
ATOM 648 N N . ASP A 1 81 ? 0.087 -5.140 -1.202 1.00 98.75 81 ASP A N 1
ATOM 649 C CA . ASP A 1 81 ? 0.767 -3.966 -0.666 1.00 98.75 81 ASP A CA 1
ATOM 650 C C . ASP A 1 81 ? 0.003 -3.370 0.526 1.00 98.75 81 ASP A C 1
ATOM 652 O O . ASP A 1 81 ? -1.182 -3.645 0.742 1.00 98.75 81 ASP A O 1
ATOM 656 N N . LEU A 1 82 ? 0.669 -2.513 1.301 1.00 98.75 82 LEU A N 1
ATOM 657 C CA . LEU A 1 82 ? 0.106 -1.937 2.521 1.00 98.75 82 LEU A CA 1
ATOM 658 C C . LEU A 1 82 ? -1.070 -0.988 2.252 1.00 98.75 82 LEU A C 1
ATOM 660 O O . LEU A 1 82 ? -1.934 -0.852 3.121 1.00 98.75 82 LEU A O 1
ATOM 664 N N . SER A 1 83 ? -1.167 -0.361 1.073 1.00 98.44 83 SER A N 1
ATOM 665 C CA . SER A 1 83 ? -2.352 0.435 0.732 1.00 98.44 83 SER A CA 1
ATOM 666 C C . SER A 1 83 ? -3.564 -0.437 0.411 1.00 98.44 83 SER A C 1
ATOM 668 O O . SER A 1 83 ? -4.672 -0.101 0.837 1.00 98.44 83 SER A O 1
ATOM 670 N N . THR A 1 84 ? -3.365 -1.590 -0.234 1.00 98.62 84 THR A N 1
ATOM 671 C CA . THR A 1 84 ? -4.428 -2.585 -0.441 1.00 98.62 84 THR A CA 1
ATOM 672 C C . THR A 1 84 ? -4.884 -3.194 0.884 1.00 98.62 84 THR A C 1
ATOM 674 O O . THR A 1 84 ? -6.086 -3.221 1.155 1.00 98.62 84 THR A O 1
ATOM 677 N N . VAL A 1 85 ? -3.956 -3.592 1.763 1.00 98.44 85 VAL A N 1
ATOM 678 C CA . VAL A 1 85 ? -4.293 -4.082 3.114 1.00 98.44 85 VAL A CA 1
ATOM 679 C C . VAL A 1 85 ? -5.084 -3.028 3.890 1.00 98.44 85 VAL A C 1
ATOM 681 O O . VAL A 1 85 ? -6.121 -3.337 4.481 1.00 98.44 85 VAL A O 1
ATOM 684 N N . LYS A 1 86 ? -4.660 -1.759 3.833 1.00 98.06 86 LYS A N 1
ATOM 685 C CA . LYS A 1 86 ? -5.381 -0.651 4.470 1.00 98.06 86 LYS A CA 1
ATOM 686 C C . LYS A 1 86 ? -6.798 -0.501 3.929 1.00 98.06 86 LYS A C 1
ATOM 688 O O . LYS A 1 86 ? -7.734 -0.395 4.717 1.00 98.06 86 LYS A O 1
ATOM 693 N N . LYS A 1 87 ? -6.971 -0.533 2.605 1.00 98.00 87 LYS A N 1
ATOM 694 C CA . LYS A 1 87 ? -8.292 -0.459 1.970 1.00 98.00 87 LYS A CA 1
ATOM 695 C C . LYS A 1 87 ? -9.205 -1.584 2.467 1.00 98.00 87 LYS A C 1
ATOM 697 O O . LYS A 1 87 ? -10.323 -1.304 2.881 1.00 98.00 87 LYS A O 1
ATOM 702 N N . LYS A 1 88 ? -8.714 -2.825 2.510 1.00 97.12 88 LYS A N 1
ATOM 703 C CA . LYS A 1 88 ? -9.481 -3.985 2.997 1.00 97.12 88 LYS A CA 1
ATOM 704 C C . LYS A 1 88 ? -9.842 -3.877 4.483 1.00 97.12 88 LYS A C 1
ATOM 706 O O . LYS A 1 88 ? -10.967 -4.194 4.870 1.00 97.12 88 LYS A O 1
ATOM 711 N N . MET A 1 89 ? -8.918 -3.385 5.312 1.00 96.06 89 MET A N 1
ATOM 712 C CA . MET A 1 89 ? -9.154 -3.138 6.741 1.00 96.06 89 MET A CA 1
ATOM 713 C C . MET A 1 89 ? -10.243 -2.077 6.962 1.00 96.06 89 MET A C 1
ATOM 715 O O . MET A 1 89 ? -11.160 -2.275 7.769 1.00 96.06 89 MET A O 1
ATOM 719 N N . ASP A 1 90 ? -10.185 -0.977 6.208 1.00 94.44 90 ASP A N 1
ATOM 720 C CA . ASP A 1 90 ? -11.164 0.115 6.263 1.00 94.44 90 ASP A CA 1
ATOM 721 C C . ASP A 1 90 ? -12.550 -0.332 5.763 1.00 94.44 90 ASP A C 1
ATOM 723 O O . ASP A 1 90 ? -13.572 0.027 6.357 1.00 94.44 90 ASP A O 1
ATOM 727 N N . SER A 1 91 ? -12.581 -1.168 4.721 1.00 94.44 91 SER A N 1
ATOM 728 C CA . SER A 1 91 ? -13.794 -1.751 4.131 1.00 94.44 91 SER A CA 1
ATOM 729 C C . SER A 1 91 ? -14.397 -2.913 4.929 1.00 94.44 91 SER A C 1
ATOM 731 O O . SER A 1 91 ? -15.483 -3.371 4.584 1.00 94.44 91 SER A O 1
ATOM 733 N N . ARG A 1 92 ? -13.746 -3.371 6.010 1.00 92.06 92 ARG A N 1
ATOM 734 C CA . ARG A 1 92 ? -14.172 -4.538 6.815 1.00 92.06 92 ARG A CA 1
ATOM 735 C C . ARG A 1 92 ? -14.226 -5.843 6.016 1.00 92.06 92 ARG A C 1
ATOM 737 O O . ARG A 1 92 ? -15.079 -6.687 6.258 1.00 92.06 92 ARG A O 1
ATOM 744 N N . GLU A 1 93 ? -13.290 -6.006 5.088 1.00 94.81 93 GLU A N 1
ATOM 745 C CA . GLU A 1 93 ? -13.175 -7.213 4.260 1.00 94.81 93 GLU A CA 1
ATOM 746 C C . GLU A 1 93 ? -12.409 -8.347 4.959 1.00 94.81 93 GLU A C 1
ATOM 748 O O . GLU A 1 93 ? -12.403 -9.473 4.470 1.00 94.81 93 GLU A O 1
ATOM 753 N N . TYR A 1 94 ? -11.760 -8.065 6.092 1.00 94.94 94 TYR A N 1
ATOM 754 C CA . TYR A 1 94 ? -11.148 -9.091 6.936 1.00 94.94 94 TYR A CA 1
ATOM 755 C C . TYR A 1 94 ? -12.175 -9.616 7.951 1.00 94.94 94 TYR A C 1
ATOM 757 O O . TYR A 1 94 ? -12.663 -8.820 8.763 1.00 94.94 94 TYR A O 1
ATOM 765 N N . PRO A 1 95 ? -12.526 -10.916 7.909 1.00 90.50 95 PRO A N 1
ATOM 766 C CA . PRO A 1 95 ? -13.491 -11.502 8.838 1.00 90.50 95 PRO A CA 1
ATOM 767 C C . PRO A 1 95 ? -12.906 -11.673 10.250 1.00 90.50 95 PRO A C 1
ATOM 769 O O . PRO A 1 95 ? -13.617 -11.496 11.240 1.00 90.50 95 PRO A O 1
ATOM 772 N N . ASP A 1 96 ? -11.612 -11.970 10.337 1.00 88.06 96 ASP A N 1
ATOM 773 C CA . ASP A 1 96 ? -10.839 -12.239 11.547 1.00 88.06 96 ASP A CA 1
ATOM 774 C C . ASP A 1 96 ? -9.350 -11.884 11.341 1.00 88.06 96 ASP A C 1
ATOM 776 O O . ASP A 1 96 ? -8.990 -11.237 10.351 1.00 88.06 96 ASP A O 1
ATOM 780 N N . ALA A 1 97 ? -8.521 -12.216 12.335 1.00 75.31 97 ALA A N 1
ATOM 781 C CA . ALA A 1 97 ? -7.070 -12.051 12.324 1.00 75.31 97 ALA A CA 1
ATOM 782 C C . ALA A 1 97 ? -6.387 -13.419 12.356 1.00 75.31 97 ALA A C 1
ATOM 784 O O . ALA A 1 97 ? -6.917 -14.295 13.080 1.00 75.31 97 ALA A O 1
#

Sequence (97 aa):
ARRESGGRPIKPPKKDLEDGEVPQHAGKRGKLSEHLRHCDSILKEMLSKKHAAYAWPFYKPVDAEALELHDYHDIVKHPMDLSTVKKKMDSREYPDA

InterPro domains:
  IPR001487 Bromodomain [PF00439] (39-95)
  IPR001487 Bromodomain [PR00503] (53-66)
  IPR001487 Bromodomain [PR00503] (69-85)
  IPR001487 Bromodomain [PR00503] (85-97)
  IPR001487 Bromodomain [PS50014] (50-97)
  IPR001487 Bromodomain [SM00297] (32-96)
  IPR036427 Bromodomain-like superfamily [G3DSA:1.20.920.10] (23-97)
  IPR036427 Bromodomain-like superfamily [SSF47370] (21-96)
  IPR050935 Bromodomain-containing chromatin reader [PTHR22880] (1-97)

Secondary structure (DSSP, 8-state):
--------PPPPPPP--------------PPPPHHHHHHHHHHHHHTSTTTHHHHGGGSS---TTTTT-TTHHHH-SS---HHHHHHHHHTT-----

pLDDT: mean 81.97, std 22.25, range [37.62, 98.75]

=== Feature glossary ===
Feature key, reading from the visual/contextual features back to the raw sequence:

Rendered structure images. Six rendered views show the 3D structure from the faces of a cube — i.e. along ±x, ±y, ±z. Rendering representation is drawn randomly per protein from cartoon (secondary-structure ribbons), sticks (backbone bonds), or molecular surface; coloring is either N→C rainbow (blue at the N-terminus through red at the C-terminus) or one color per chain.

Contact-map, Ramachandran, and PAE plots. The contact map is a binary N×N matrix image: pixel (i, j) is dark where Cα_i and Cα_j are within 8 Å and |i−j|>4. Because the |i−j|>4 filter removes local helical contacts, off-diagonal stripes parallel to the main diagonal indicate parallel β-sheets; stripes perpendicular to it indicate antiparallel β-sheets. The Ramachandran plot scatters every residue's (φ, ψ) pair against the sterically allowed regions. The PAE heatmap renders the predicted-aligned-error matrix.

InterPro / GO / CATH / organism. Database cross-references. InterPro integrates a dozen domain/family signature databases into unified entries with residue-range hits. GO terms attach function/process/location labels with evidence codes. CATH codes position the fold in a four-level structural taxonomy. Organism is the NCBI-taxonomy species name.

Nearest PDB structures. The Foldseek neighbor list gives the closest experimentally determined structures in the PDB, ranked by structural alignment. TM-score near 1 means near-identical fold; near 0.3 means only rough topology match. This is how one finds what a novel AlphaFold prediction most resembles in the solved-structure universe.

Predicted aligned error. PAE(i, j) answers: if I align the predicted and true structures on residue i, how far off (in Å) do I expect residue j to be? A block-diagonal PAE matrix with low values on the blocks and high values off-diagonal is the signature of a multi-domain protein with confidently predicted domains but uncertain inter-domain orientation.

Solvent-accessible surface area. Accessible surface area quantifies burial. A residue with SASA near zero is packed into the hydrophobic core; one with SASA >100 Å² sits on the surface. Computed here via the Shrake–Rupley numerical algorithm with a 1.4 Å probe.

B-factor. B-factor (Debye–Waller factor) reflects atomic displacement in the crystal lattice. It is an experimental observable (units Å²), not a prediction; low values mean the atom is pinned down, high values mean it moves or is heterogeneous across the crystal.

pLDDT. For AlphaFold models, the B-factor field carries pLDDT — the model's own estimate of local accuracy on a 0–100 scale. Regions with pLDDT<50 should be treated as essentially unmodeled; they often correspo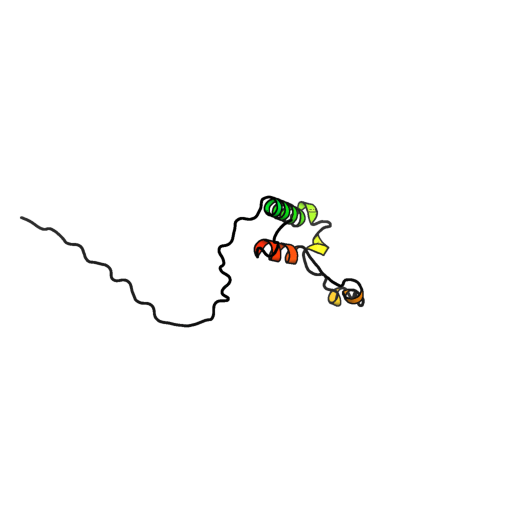nd to intrinsically disordered segments.

Backbone torsions (φ/ψ). φ (phi) and ψ (psi) are the two rotatable backbone dihedrals per residue: φ is the C(i-1)–N–Cα–C torsion, ψ is the N–Cα–C–N(i+1) torsion, both in degrees on (−180°, 180°]. α-helical residues cluster near (−60°, −45°); β-strand residues near (−120°, +130°). A Ramachandran plot is simply a scatter of (φ, ψ) for every residue.

Radius of gyration, Cα contacts, bounding box. Radius of gyration (Rg) is the root-mean-square distance of Cα atoms from their centroid — a single number for overall size and compactness. A globular domain of N residues has Rg ≈ 2.2·N^0.38 Å; an extended or disordered chain has a much larger Rg. The Cα contact count is the number of residue pairs whose Cα atoms are within 8 Å and are more than four positions apart in sequence — a standard proxy for tertiary packing density. The bounding box is the smallest axis-aligned box enclosing all Cα atoms.

Secondary structure (3-state, P-SEA). Three-state secondary structure (P-SEA) collapses the eight DSSP classes into helix (a), strand (b), and coil (c). P-SEA assigns these from Cα geometry alone — distances and angles — without requiring backbone oxygens, so it works on any Cα trace.

Secondary structure (8-state, DSSP). DSSP 8-state secondary structure assigns each residue one of H (α-helix), G (3₁₀-helix), I (π-helix), E (extended β-strand), B (isolated β-bridge), T (hydrogen-bonded turn), S (bend), or '-' (coil). The assignme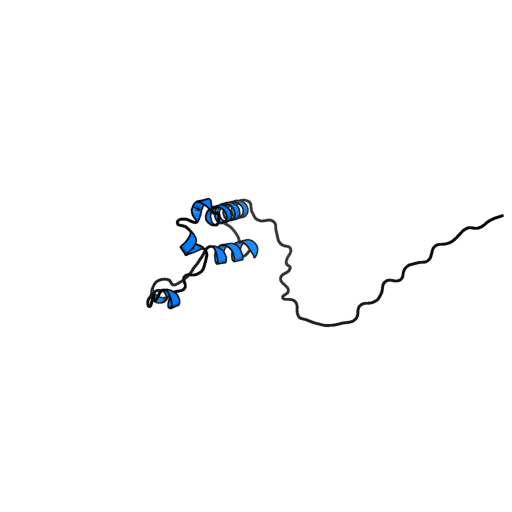nt is computed from backbone hydrogen-bond geometry via the Kabsch–Sander algorithm.

Fol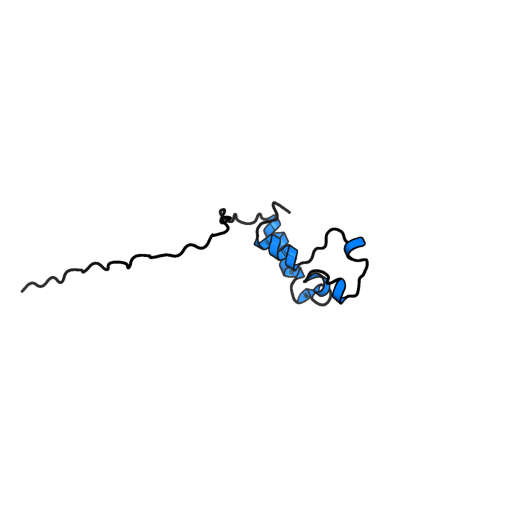dseek 3Di. A 3Di character summarizes, for each residue, the relative orientation of the Cα frame of its nearest spatial neighbor. Because it encodes fold topology rather than chemistry, 3Di alignments detect remote structural similarity that sequence alignment misses.

mmCIF coordinates. The mmCIF block holds the 3D Cartesian coordinates of each backbone atom (N, Cα, C, O) in ångströms. mmCIF is the PDB's canonical archive format — a tagged-loop text representation of the atomic model.

Sequence. Sequence gives the chain of amino acids in standard one-letter code (A=alanine, C=cysteine, …, Y=tyrosine), read N→C. It is the only feature that is directly encoded by the gene; all structural features are derived from the folded form of this sequence.